Protein AF-A0A8T6WP14-F1 (afdb_monomer_lite)

Sequence (81 aa):
QEILQLCNELLKSGYSEERTIAFDWTFRLKRTYEETDFKLLETWLMEHVHGWGACDDLCTHALGAFIYQFHRFIPKTRRWT

Foldseek 3Di:
DVLLVVLVVLLVVLDPVSLLVSLVVLLVCLVVDDPVCLVVLVVCCVPRQDDDVSCCSNVVGNVVSVCVVVVVCVVVVVPDD

Radius of gyration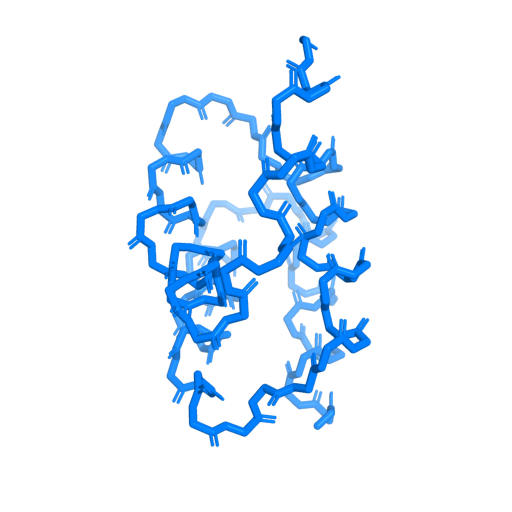: 11.69 Å; chains: 1; bounding box: 27×25×27 Å

pLDDT: mean 96.26, std 5.07, range [63.91, 98.62]

Secondary structure (DSSP, 8-state):
-HHHHHHHHHHHT--HHHHHHHHHHHHHGGGG--TTHHHHHHHHHHHH--SHHHHHHHHHTHHHHHHHHTGGGHHHHTT--

Structure (mmCIF, N/CA/C/O backbone):
data_AF-A0A8T6WP14-F1
#
_entry.id   AF-A0A8T6WP14-F1
#
loop_
_atom_site.group_PDB
_atom_site.id
_atom_site.type_symbol
_atom_site.label_atom_id
_atom_site.label_alt_id
_atom_site.label_comp_id
_atom_site.label_asym_id
_atom_site.label_entity_id
_atom_site.label_seq_id
_atom_site.pdbx_PDB_ins_code
_atom_site.Cartn_x
_atom_site.Cartn_y
_atom_site.Cartn_z
_atom_site.occupancy
_atom_site.B_iso_or_equiv
_atom_site.auth_seq_id
_atom_site.auth_comp_id
_atom_site.auth_asym_id
_atom_site.auth_atom_id
_atom_site.pdbx_PDB_model_num
ATOM 1 N N . GLN A 1 1 ? -12.365 1.994 5.138 1.00 69.62 1 GLN A N 1
ATOM 2 C CA . GLN A 1 1 ? -11.955 3.206 4.393 1.00 69.62 1 GLN A CA 1
ATOM 3 C C . GLN A 1 1 ? -11.191 4.205 5.260 1.00 69.62 1 GLN A C 1
ATOM 5 O O . GLN A 1 1 ? -10.138 4.633 4.817 1.00 69.62 1 GLN A O 1
ATOM 10 N N . GLU A 1 2 ? -11.625 4.518 6.487 1.00 90.06 2 GLU A N 1
ATOM 11 C CA . GLU A 1 2 ? -10.914 5.449 7.393 1.00 90.06 2 GLU A CA 1
ATOM 12 C C . GLU A 1 2 ? -9.430 5.090 7.624 1.00 90.06 2 GLU A C 1
ATOM 14 O O . GLU A 1 2 ? -8.555 5.934 7.463 1.00 90.06 2 GLU A O 1
ATOM 19 N N . ILE A 1 3 ? -9.114 3.814 7.880 1.00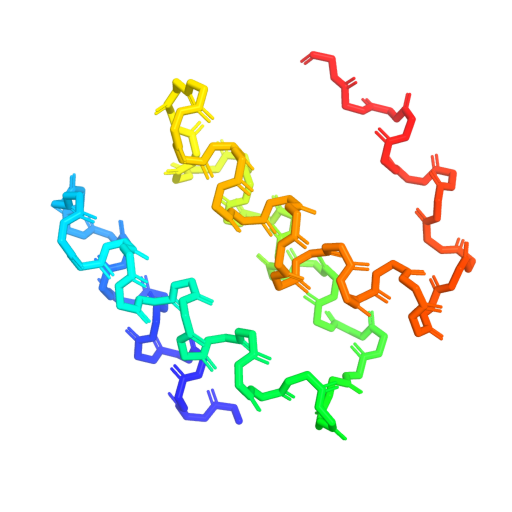 95.75 3 ILE A N 1
ATOM 20 C CA . ILE A 1 3 ? -7.715 3.371 8.039 1.00 95.75 3 ILE A CA 1
ATOM 21 C C . ILE A 1 3 ? -6.890 3.574 6.759 1.00 95.75 3 ILE A C 1
ATOM 23 O O . ILE A 1 3 ? -5.736 3.975 6.848 1.00 95.75 3 ILE A O 1
ATOM 27 N N . LEU A 1 4 ? -7.464 3.350 5.571 1.00 95.06 4 LEU A N 1
ATOM 28 C CA . LEU A 1 4 ? -6.758 3.584 4.303 1.00 95.06 4 LEU A CA 1
ATOM 29 C C . LEU A 1 4 ? -6.516 5.080 4.059 1.00 95.06 4 LEU A C 1
ATOM 31 O O . LEU A 1 4 ? -5.477 5.444 3.519 1.00 95.06 4 LEU A O 1
ATOM 35 N N . GLN A 1 5 ? -7.432 5.950 4.497 1.00 95.50 5 GLN A N 1
ATOM 36 C CA . GLN A 1 5 ? -7.220 7.400 4.469 1.00 95.50 5 GLN A CA 1
ATOM 37 C C . GLN A 1 5 ? -6.080 7.808 5.407 1.00 95.50 5 GLN A C 1
ATOM 39 O O . GLN A 1 5 ? -5.214 8.577 5.006 1.00 95.50 5 GLN A O 1
ATOM 44 N N . LEU A 1 6 ? -6.017 7.242 6.614 1.00 97.94 6 LEU A N 1
ATOM 45 C CA . LEU A 1 6 ? -4.896 7.475 7.526 1.00 97.94 6 LEU A CA 1
ATOM 46 C C . LEU A 1 6 ? -3.567 6.964 6.945 1.00 97.94 6 LEU A C 1
ATOM 48 O O . LEU A 1 6 ? -2.568 7.671 7.003 1.00 97.94 6 LEU A O 1
ATOM 52 N N . CYS A 1 7 ? -3.563 5.781 6.323 1.00 98.19 7 CYS A N 1
ATOM 53 C CA . CYS A 1 7 ? -2.392 5.255 5.612 1.00 98.19 7 CYS A CA 1
ATOM 54 C C . CYS A 1 7 ? -1.939 6.207 4.495 1.00 98.19 7 CYS A C 1
ATOM 56 O O . CYS A 1 7 ? -0.745 6.439 4.342 1.00 98.19 7 CYS A O 1
ATOM 58 N N . ASN A 1 8 ? -2.878 6.807 3.758 1.00 97.56 8 ASN A N 1
ATOM 59 C CA . ASN A 1 8 ? -2.566 7.804 2.738 1.00 97.56 8 ASN A CA 1
ATOM 60 C C . ASN A 1 8 ? -1.867 9.040 3.325 1.00 97.56 8 ASN A C 1
ATOM 62 O O . ASN A 1 8 ? -0.933 9.553 2.719 1.00 97.56 8 ASN A O 1
ATOM 66 N N . GLU A 1 9 ? -2.290 9.518 4.497 1.00 98.06 9 GLU A N 1
ATOM 67 C CA . GLU A 1 9 ? -1.622 10.649 5.155 1.00 98.06 9 GLU A CA 1
ATOM 68 C C . GLU A 1 9 ? -0.233 10.281 5.688 1.00 98.06 9 GLU A C 1
ATOM 70 O O . GLU A 1 9 ? 0.700 11.060 5.508 1.00 98.06 9 GLU A O 1
ATOM 75 N N . LEU A 1 10 ? -0.064 9.080 6.252 1.00 98.44 10 LEU A N 1
ATOM 76 C CA . LEU A 1 10 ? 1.245 8.564 6.677 1.00 98.44 10 LEU A CA 1
ATOM 77 C C . LEU A 1 10 ? 2.234 8.490 5.505 1.00 98.44 10 LEU A C 1
ATOM 79 O O . LEU A 1 10 ? 3.393 8.868 5.630 1.00 98.44 10 LEU A O 1
ATOM 83 N N . LEU A 1 11 ? 1.784 8.051 4.329 1.00 98.25 11 LEU A N 1
ATOM 84 C CA . LEU A 1 11 ? 2.657 7.942 3.158 1.00 98.25 11 LEU A CA 1
ATOM 85 C C . LEU A 1 11 ? 3.158 9.300 2.643 1.00 98.25 11 LEU A C 1
ATOM 87 O O . LEU A 1 11 ? 4.263 9.381 2.102 1.00 98.25 11 LEU A O 1
ATOM 91 N N . LYS A 1 12 ? 2.394 10.381 2.848 1.00 97.75 12 LYS A N 1
ATOM 92 C CA . LYS A 1 12 ? 2.801 11.738 2.447 1.00 97.75 12 LYS A CA 1
ATOM 93 C C . LYS A 1 12 ? 3.959 12.300 3.269 1.00 97.75 12 LYS A C 1
ATOM 95 O O . LYS A 1 12 ? 4.587 13.253 2.814 1.00 97.75 12 LYS A O 1
ATOM 100 N N . SER A 1 13 ? 4.250 11.754 4.450 1.00 97.06 13 SER A N 1
ATOM 101 C CA . SER A 1 13 ? 5.366 12.240 5.270 1.00 97.06 13 SER A CA 1
ATOM 102 C C . SER A 1 13 ? 6.734 11.903 4.672 1.00 97.06 13 SER A C 1
ATOM 104 O O . SER A 1 13 ? 7.719 12.582 4.956 1.00 97.06 13 SER A O 1
ATOM 106 N N . GLY A 1 14 ? 6.803 10.858 3.839 1.00 95.75 14 GLY A N 1
ATOM 107 C CA . GLY A 1 14 ? 8.045 10.356 3.255 1.00 95.75 14 GLY A CA 1
ATOM 108 C C . GLY A 1 14 ? 8.937 9.574 4.229 1.00 95.75 14 GLY A C 1
ATOM 109 O O . GLY A 1 14 ? 9.992 9.087 3.815 1.00 95.75 14 GLY A O 1
ATOM 110 N N . TYR A 1 15 ? 8.536 9.409 5.496 1.00 97.44 15 TYR A N 1
ATOM 111 C CA . TYR A 1 15 ? 9.279 8.597 6.461 1.00 97.44 15 TYR A CA 1
ATOM 112 C C . TYR A 1 15 ? 9.104 7.104 6.176 1.00 97.44 15 TYR A C 1
ATOM 114 O O . TYR A 1 15 ? 8.006 6.613 5.903 1.00 97.44 15 TYR A O 1
ATOM 122 N N . SER A 1 16 ? 10.202 6.350 6.262 1.00 96.44 16 SER A N 1
ATOM 123 C CA . SER A 1 16 ? 10.168 4.912 5.975 1.00 96.44 16 SER A CA 1
ATOM 124 C C . SER A 1 16 ? 9.369 4.139 7.023 1.00 96.44 16 SER A C 1
ATOM 126 O O . SER A 1 16 ? 8.698 3.175 6.679 1.00 96.44 16 SER A O 1
ATOM 128 N N . GLU A 1 17 ? 9.410 4.572 8.278 1.00 97.94 17 GLU A N 1
ATOM 129 C CA . GLU A 1 17 ? 8.685 3.992 9.404 1.00 97.94 17 GLU A CA 1
ATOM 130 C C . GLU A 1 17 ? 7.171 4.139 9.225 1.00 97.94 17 GLU A C 1
ATOM 132 O O . GLU A 1 17 ? 6.424 3.177 9.404 1.00 97.94 17 GLU A O 1
ATOM 137 N N . GLU A 1 18 ? 6.724 5.323 8.807 1.00 98.44 18 GLU A N 1
ATOM 138 C CA . GLU A 1 18 ? 5.313 5.594 8.533 1.00 98.44 18 GLU A CA 1
ATOM 139 C C . GLU A 1 18 ? 4.816 4.825 7.308 1.00 98.44 18 GLU A C 1
ATOM 141 O O . GLU A 1 18 ? 3.724 4.256 7.346 1.00 98.44 18 GLU A O 1
ATOM 146 N N . ARG A 1 19 ? 5.644 4.711 6.260 1.00 98.31 19 ARG A N 1
ATOM 147 C CA . ARG A 1 19 ? 5.355 3.842 5.112 1.00 98.31 19 ARG A CA 1
ATOM 148 C C . ARG A 1 19 ? 5.164 2.388 5.539 1.00 98.31 19 ARG A C 1
ATOM 150 O O . ARG A 1 19 ? 4.178 1.777 5.138 1.00 98.31 19 ARG A O 1
ATOM 157 N N . THR A 1 20 ? 6.065 1.847 6.360 1.00 97.94 20 THR A N 1
ATOM 158 C CA . THR A 1 20 ? 5.960 0.466 6.860 1.00 97.94 20 THR A CA 1
ATOM 159 C C . THR A 1 20 ? 4.654 0.256 7.631 1.00 97.94 20 THR A C 1
ATOM 161 O O . THR A 1 20 ? 3.971 -0.746 7.430 1.00 97.94 20 THR A O 1
ATOM 164 N N . ILE A 1 21 ? 4.255 1.215 8.477 1.00 98.44 21 ILE A N 1
ATOM 165 C CA . ILE A 1 21 ? 2.971 1.160 9.198 1.00 98.44 21 ILE A CA 1
ATOM 166 C C . ILE A 1 21 ? 1.797 1.174 8.212 1.00 98.44 21 ILE A C 1
ATOM 168 O O . ILE A 1 21 ? 0.901 0.334 8.311 1.00 98.44 21 ILE A O 1
ATOM 172 N N . ALA A 1 22 ? 1.810 2.094 7.244 1.00 98.56 22 ALA A N 1
ATOM 173 C CA . ALA A 1 22 ? 0.757 2.217 6.245 1.00 98.56 22 ALA A CA 1
ATOM 174 C C . ALA A 1 22 ? 0.593 0.925 5.425 1.00 98.56 22 ALA A C 1
ATOM 176 O O . ALA A 1 22 ? -0.529 0.446 5.232 1.00 98.56 22 ALA A O 1
ATOM 177 N N . PHE A 1 23 ? 1.695 0.322 4.974 1.00 98.50 23 PHE A N 1
ATOM 178 C CA . PHE A 1 23 ? 1.670 -0.910 4.184 1.00 98.50 23 PHE A CA 1
ATOM 179 C C . PHE A 1 23 ? 1.242 -2.133 5.014 1.00 98.50 23 PHE A C 1
ATOM 181 O O . PHE A 1 23 ? 0.376 -2.890 4.558 1.00 98.50 23 PHE A O 1
ATOM 188 N N . ASP A 1 24 ? 1.735 -2.291 6.250 1.00 98.62 24 ASP A N 1
ATOM 189 C CA . ASP A 1 24 ? 1.312 -3.371 7.159 1.00 98.62 24 ASP A CA 1
ATOM 190 C C . ASP A 1 24 ? -0.187 -3.280 7.484 1.00 98.62 24 ASP A C 1
ATOM 192 O O . ASP A 1 24 ? -0.921 -4.268 7.365 1.00 98.62 24 ASP A O 1
ATOM 196 N N . TRP A 1 25 ? -0.683 -2.091 7.834 1.00 98.50 25 TRP A N 1
ATOM 197 C CA . TRP A 1 25 ? -2.100 -1.895 8.146 1.00 98.50 25 TRP A CA 1
ATOM 198 C C . TRP A 1 25 ? -2.987 -2.167 6.939 1.00 98.50 25 TRP A C 1
ATOM 200 O O . TRP A 1 25 ? -3.992 -2.871 7.058 1.00 98.50 25 TRP A O 1
ATOM 210 N N . THR A 1 26 ? -2.577 -1.695 5.763 1.00 98.38 26 THR A N 1
ATOM 211 C CA . THR A 1 26 ? -3.267 -1.989 4.505 1.00 98.38 26 THR A CA 1
ATOM 212 C C . THR A 1 26 ? -3.344 -3.501 4.273 1.00 98.38 26 THR A C 1
ATOM 214 O O . THR A 1 26 ? -4.432 -4.035 4.062 1.00 98.38 26 THR A O 1
ATOM 217 N N . PHE A 1 27 ? -2.244 -4.244 4.441 1.00 98.50 27 PHE A N 1
ATOM 218 C CA . PHE A 1 27 ? -2.247 -5.706 4.309 1.00 98.50 27 PHE A CA 1
ATOM 219 C C . PHE A 1 27 ? -3.137 -6.422 5.341 1.00 98.50 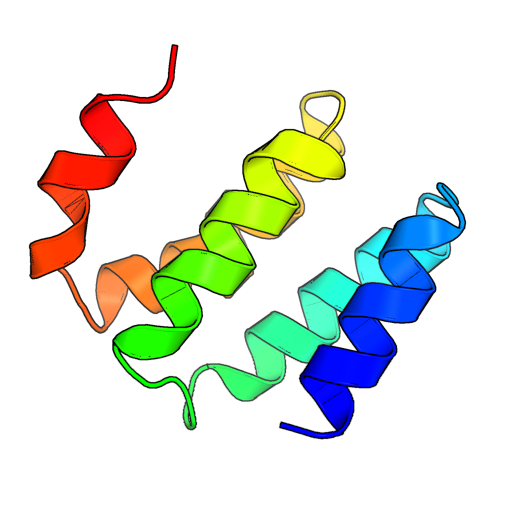27 PHE A C 1
ATOM 221 O O . PHE A 1 27 ? -3.734 -7.470 5.051 1.00 98.50 27 PHE A O 1
ATOM 228 N N . ARG A 1 28 ? -3.258 -5.898 6.565 1.00 98.19 28 ARG A N 1
ATOM 229 C CA . ARG A 1 28 ? -4.179 -6.447 7.579 1.00 98.19 28 ARG A CA 1
ATOM 230 C C . ARG A 1 28 ? -5.643 -6.296 7.170 1.00 98.19 28 ARG A C 1
ATOM 232 O O . ARG A 1 28 ? -6.442 -7.170 7.505 1.00 98.19 28 ARG A O 1
ATOM 239 N N . LEU A 1 29 ? -5.968 -5.283 6.369 1.00 97.50 29 LEU A N 1
ATOM 240 C CA . LEU A 1 29 ? -7.297 -5.064 5.793 1.00 97.50 29 LEU A CA 1
ATOM 241 C C . LEU A 1 29 ? -7.599 -5.928 4.561 1.00 97.50 29 LEU A C 1
ATOM 243 O O . LEU A 1 29 ? -8.695 -5.836 4.025 1.00 97.50 29 LEU A O 1
ATOM 247 N N . LYS A 1 30 ? -6.701 -6.825 4.129 1.00 97.56 30 LYS A N 1
ATOM 248 C CA . LYS A 1 30 ? -6.890 -7.636 2.908 1.00 97.56 30 LYS A CA 1
ATOM 249 C C . LYS A 1 30 ? -8.232 -8.361 2.785 1.00 97.56 30 LYS A C 1
ATOM 251 O O . LYS A 1 30 ? -8.652 -8.632 1.672 1.00 97.56 30 LYS A O 1
ATOM 256 N N . ARG A 1 31 ? -8.894 -8.699 3.899 1.00 97.62 31 ARG A N 1
ATOM 257 C CA . ARG A 1 31 ? -10.209 -9.373 3.904 1.00 97.62 31 ARG A CA 1
ATOM 258 C C . ARG A 1 31 ? -11.378 -8.447 3.548 1.00 97.62 31 ARG A C 1
ATOM 260 O O . ARG A 1 31 ? -12.481 -8.940 3.355 1.00 97.62 31 ARG A O 1
ATOM 267 N N . THR A 1 32 ? -11.152 -7.138 3.519 1.00 96.62 32 THR A N 1
ATOM 268 C CA . THR A 1 32 ? -12.165 -6.109 3.252 1.00 96.62 32 THR A CA 1
ATOM 269 C C . THR A 1 32 ? -11.873 -5.339 1.967 1.00 96.62 32 THR A C 1
ATOM 271 O O . THR A 1 32 ? -12.407 -4.249 1.798 1.00 96.62 32 THR A O 1
ATOM 274 N N . TYR A 1 33 ? -10.974 -5.838 1.117 1.00 97.25 33 TYR A N 1
ATOM 275 C CA . TYR A 1 33 ? -10.664 -5.181 -0.146 1.00 97.25 33 TYR A CA 1
ATOM 276 C C . TYR A 1 33 ? -11.832 -5.275 -1.126 1.00 97.25 33 TYR A C 1
ATOM 278 O O . TYR A 1 33 ? -12.515 -6.296 -1.211 1.00 97.25 33 TYR A O 1
ATOM 286 N N . GLU A 1 34 ? -11.979 -4.232 -1.928 1.00 97.31 34 GLU A N 1
ATOM 287 C CA . GLU A 1 34 ? -12.903 -4.144 -3.051 1.00 97.31 34 GLU A CA 1
ATOM 288 C C . GLU A 1 34 ? -12.122 -3.893 -4.346 1.00 97.31 34 GLU A C 1
ATOM 290 O O . GLU A 1 34 ? -11.044 -3.308 -4.325 1.00 97.31 34 GLU A O 1
ATOM 295 N N . GLU A 1 35 ? -12.660 -4.271 -5.511 1.00 97.62 35 GLU A N 1
ATOM 296 C CA . GLU A 1 35 ? -11.971 -4.068 -6.802 1.00 97.62 35 GLU A CA 1
ATOM 297 C C . GLU A 1 35 ? -11.572 -2.598 -7.059 1.00 97.62 35 GLU A C 1
ATOM 299 O O . GLU A 1 35 ? -10.601 -2.323 -7.771 1.00 97.62 35 GLU A O 1
ATOM 304 N N . THR A 1 36 ? -12.298 -1.647 -6.465 1.00 96.31 36 THR A N 1
ATOM 305 C CA . THR A 1 36 ? -12.014 -0.207 -6.521 1.00 96.31 36 THR A CA 1
ATOM 306 C C . THR A 1 36 ? -10.719 0.186 -5.810 1.00 96.31 36 THR A C 1
ATOM 308 O O . THR A 1 36 ? -10.092 1.168 -6.219 1.00 96.31 36 THR A O 1
ATOM 311 N N . ASP A 1 37 ? -10.266 -0.592 -4.822 1.00 96.81 37 ASP A N 1
ATOM 312 C CA . ASP A 1 37 ? -9.045 -0.315 -4.056 1.00 96.81 37 ASP A CA 1
ATOM 313 C C . ASP A 1 37 ? -7.774 -0.476 -4.896 1.00 96.81 37 ASP A C 1
ATOM 315 O O . ASP A 1 37 ? -6.732 0.081 -4.548 1.00 96.81 37 ASP A O 1
ATOM 319 N N . PHE A 1 38 ? -7.849 -1.153 -6.051 1.00 97.56 38 PHE A N 1
ATOM 320 C CA . PHE A 1 38 ? -6.711 -1.249 -6.966 1.00 97.56 38 PHE A CA 1
ATOM 321 C C . PHE A 1 38 ? -6.157 0.127 -7.330 1.00 97.56 38 PHE A C 1
ATOM 323 O O . PHE A 1 38 ? -4.946 0.308 -7.373 1.00 97.56 38 PHE A O 1
ATOM 330 N N . LYS A 1 39 ? -7.042 1.100 -7.593 1.00 96.88 39 LYS A N 1
ATOM 331 C CA . LYS A 1 39 ? -6.621 2.445 -7.998 1.00 96.88 39 LYS A CA 1
ATOM 332 C C . LYS A 1 39 ? -5.799 3.115 -6.897 1.00 96.88 39 LYS A C 1
ATOM 334 O O . LYS A 1 39 ? -4.816 3.772 -7.204 1.00 96.88 39 LYS A O 1
ATOM 339 N N . LEU A 1 40 ? -6.183 2.922 -5.635 1.00 97.12 40 LEU A N 1
ATOM 340 C CA . LEU A 1 40 ? -5.458 3.467 -4.492 1.00 97.12 40 LEU A CA 1
ATOM 341 C C . LEU A 1 40 ? -4.076 2.815 -4.351 1.00 97.12 40 LEU A C 1
ATOM 343 O O . LEU A 1 40 ? -3.076 3.521 -4.268 1.00 97.12 40 LEU A O 1
ATOM 347 N N . LEU A 1 41 ? -4.016 1.479 -4.384 1.00 97.69 41 LEU A N 1
ATOM 348 C CA . LEU A 1 41 ? -2.755 0.737 -4.277 1.00 97.69 41 LEU A CA 1
ATOM 349 C C . LEU A 1 41 ? -1.801 1.048 -5.440 1.00 97.69 41 LEU A C 1
ATOM 351 O O . LEU A 1 41 ? -0.596 1.157 -5.229 1.00 97.69 41 LEU A O 1
ATOM 355 N N . GLU A 1 42 ? -2.329 1.215 -6.656 1.00 97.69 42 GLU A N 1
ATOM 356 C CA . GLU A 1 42 ? -1.551 1.618 -7.833 1.00 97.69 42 GLU A CA 1
ATOM 357 C C . GLU A 1 42 ? -1.024 3.054 -7.694 1.00 97.69 42 GLU A C 1
ATOM 359 O O . GLU A 1 42 ? 0.142 3.297 -7.990 1.00 97.69 42 GLU A O 1
ATOM 364 N N . THR A 1 43 ? -1.826 3.994 -7.184 1.00 97.31 43 THR A N 1
ATOM 365 C CA . THR A 1 43 ? -1.349 5.352 -6.879 1.00 97.31 43 THR A CA 1
ATOM 366 C C . THR A 1 43 ? -0.217 5.325 -5.852 1.00 97.31 43 THR A C 1
ATOM 368 O O . THR A 1 43 ? 0.825 5.928 -6.091 1.00 97.31 43 THR A O 1
ATOM 371 N N . TRP A 1 44 ? -0.357 4.577 -4.754 1.00 97.75 44 TRP A N 1
ATOM 372 C CA . TRP A 1 44 ? 0.708 4.482 -3.752 1.00 97.75 44 TRP A CA 1
ATOM 373 C C . TRP A 1 44 ? 1.981 3.832 -4.282 1.00 97.75 44 TRP A C 1
ATOM 375 O O . TRP A 1 44 ? 3.075 4.266 -3.923 1.00 97.75 44 TRP A O 1
ATOM 385 N N . LEU A 1 45 ? 1.853 2.831 -5.157 1.00 97.31 45 LEU A N 1
ATOM 386 C CA . LEU A 1 45 ? 2.995 2.252 -5.856 1.00 97.31 45 LEU A CA 1
ATOM 387 C C . LEU A 1 45 ? 3.745 3.320 -6.663 1.00 97.31 45 LEU A C 1
ATOM 389 O O . LEU A 1 45 ? 4.964 3.401 -6.582 1.00 97.31 45 LEU A O 1
ATOM 393 N N . MET A 1 46 ? 3.034 4.154 -7.419 1.00 96.00 46 MET A N 1
ATOM 394 C CA . MET A 1 46 ? 3.671 5.162 -8.270 1.00 96.00 46 MET A CA 1
ATOM 395 C C . MET A 1 46 ? 4.251 6.343 -7.480 1.00 96.00 46 MET A C 1
ATOM 397 O O . MET A 1 46 ? 5.281 6.890 -7.866 1.00 96.00 46 MET A O 1
ATOM 401 N N . GLU A 1 47 ? 3.598 6.748 -6.389 1.00 96.50 47 GLU A N 1
ATOM 402 C CA . GLU A 1 47 ? 3.922 7.993 -5.678 1.00 96.50 47 GLU A CA 1
ATOM 403 C C . GLU A 1 47 ? 4.802 7.799 -4.437 1.00 96.50 47 GLU A C 1
ATOM 405 O O . GLU A 1 47 ? 5.529 8.717 -4.068 1.00 96.50 47 GLU A O 1
ATOM 410 N N . HIS A 1 48 ? 4.755 6.631 -3.786 1.00 97.25 48 HIS A N 1
ATOM 411 C CA . HIS A 1 48 ? 5.379 6.427 -2.469 1.00 97.25 48 HIS A CA 1
ATOM 412 C C . HIS A 1 48 ? 6.378 5.265 -2.412 1.00 97.25 48 HIS A C 1
ATOM 414 O O . HIS A 1 48 ? 7.054 5.071 -1.395 1.00 97.25 48 HIS A O 1
ATOM 420 N N . VAL A 1 49 ? 6.499 4.477 -3.482 1.00 96.50 49 VAL A N 1
ATOM 421 C CA . VAL A 1 49 ? 7.455 3.369 -3.539 1.00 96.50 49 VAL A CA 1
ATOM 422 C C . VAL A 1 49 ? 8.744 3.827 -4.208 1.00 96.50 49 VAL A C 1
ATOM 424 O O . VAL A 1 49 ? 8.849 3.947 -5.427 1.00 96.50 49 VAL A O 1
ATOM 427 N N . HIS A 1 50 ? 9.765 4.048 -3.383 1.00 93.94 50 HIS A N 1
ATOM 428 C CA . HIS A 1 50 ? 11.110 4.386 -3.834 1.00 93.94 50 HIS A CA 1
ATOM 429 C C . HIS A 1 50 ? 12.118 3.362 -3.310 1.00 93.94 50 HIS A C 1
ATOM 431 O O . HIS A 1 50 ? 12.280 3.181 -2.102 1.00 93.94 50 HIS A O 1
ATOM 437 N N . GLY A 1 51 ? 12.810 2.700 -4.237 1.00 94.44 51 GLY A N 1
ATOM 438 C CA . GLY A 1 51 ? 13.778 1.651 -3.928 1.00 94.44 51 GLY A CA 1
ATOM 439 C C . GLY A 1 51 ? 13.150 0.281 -3.656 1.00 94.44 51 GLY A C 1
ATOM 440 O O . GLY A 1 51 ? 11.940 0.124 -3.497 1.00 94.44 51 GLY A O 1
ATOM 441 N N . TRP A 1 52 ? 14.011 -0.735 -3.615 1.00 96.31 52 TRP A N 1
ATOM 442 C CA . TRP A 1 52 ? 13.606 -2.141 -3.547 1.00 96.31 52 TRP A CA 1
ATOM 443 C C . TRP A 1 52 ? 12.884 -2.500 -2.242 1.00 96.31 52 TRP A C 1
ATOM 445 O O . TRP A 1 52 ? 11.894 -3.213 -2.289 1.00 96.31 52 TRP A O 1
ATOM 455 N N . GLY A 1 53 ? 13.302 -1.948 -1.096 1.00 96.56 53 GLY A N 1
ATOM 456 C CA . GLY A 1 53 ? 12.680 -2.265 0.195 1.00 96.56 53 GLY A CA 1
ATOM 457 C C . GLY A 1 53 ? 11.216 -1.822 0.293 1.00 96.56 53 GLY A C 1
ATOM 458 O O . GLY A 1 53 ? 10.381 -2.562 0.799 1.00 96.56 53 GLY A O 1
ATOM 459 N N . ALA A 1 54 ? 10.881 -0.643 -0.244 1.00 97.38 54 ALA A N 1
ATOM 460 C CA . ALA A 1 54 ? 9.493 -0.188 -0.328 1.00 97.38 54 ALA A CA 1
ATOM 461 C C . ALA A 1 54 ? 8.679 -1.035 -1.319 1.00 97.38 54 ALA A C 1
ATOM 463 O O . ALA A 1 54 ? 7.499 -1.299 -1.088 1.00 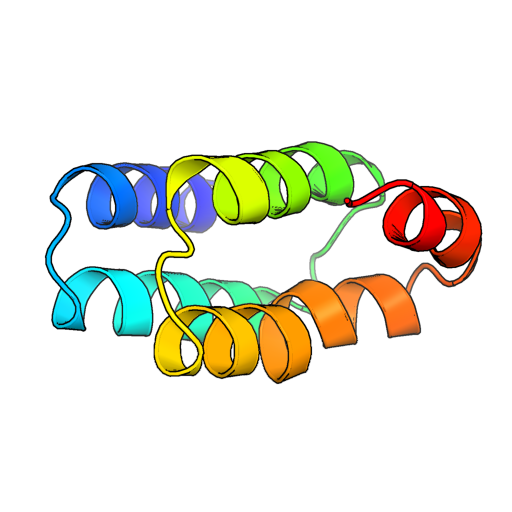97.38 54 ALA A O 1
ATOM 464 N N . CYS A 1 55 ? 9.316 -1.436 -2.426 1.00 97.44 55 CYS A N 1
ATOM 465 C CA . CYS A 1 55 ? 8.685 -2.244 -3.463 1.00 97.44 55 CYS A CA 1
ATOM 466 C C . CYS A 1 55 ? 8.322 -3.623 -2.921 1.00 97.44 55 CYS A C 1
ATOM 468 O O . CYS A 1 55 ? 7.169 -4.031 -3.035 1.00 97.44 55 CYS A O 1
ATOM 470 N N . ASP A 1 56 ? 9.268 -4.298 -2.271 1.00 98.06 56 ASP A N 1
ATOM 471 C CA . ASP A 1 56 ? 9.048 -5.609 -1.670 1.00 98.06 56 ASP A CA 1
ATOM 472 C C . ASP A 1 56 ? 7.950 -5.550 -0.606 1.00 98.06 56 ASP A C 1
ATOM 474 O O . ASP A 1 56 ? 7.058 -6.398 -0.616 1.00 98.06 56 ASP A O 1
ATOM 478 N N . ASP A 1 57 ? 7.944 -4.531 0.258 1.00 97.88 57 ASP A N 1
ATOM 479 C CA . ASP A 1 57 ? 6.933 -4.387 1.309 1.00 97.88 57 ASP A CA 1
ATOM 480 C C . ASP A 1 57 ? 5.508 -4.296 0.725 1.00 97.88 57 ASP A C 1
ATOM 482 O O . ASP A 1 57 ? 4.668 -5.164 0.986 1.00 97.88 57 ASP A O 1
ATOM 486 N N . LEU A 1 58 ? 5.247 -3.337 -0.176 1.00 98.31 58 LEU A N 1
ATOM 487 C CA . LEU A 1 58 ? 3.918 -3.173 -0.779 1.00 98.31 58 LEU A CA 1
ATOM 488 C C . LEU A 1 58 ? 3.530 -4.350 -1.687 1.00 98.31 58 LEU A C 1
ATOM 490 O O . LEU A 1 58 ? 2.423 -4.892 -1.568 1.00 98.31 58 LEU A O 1
ATOM 494 N N . CYS A 1 59 ? 4.413 -4.721 -2.621 1.00 97.50 59 CYS A N 1
ATOM 495 C CA . CYS A 1 59 ? 4.106 -5.647 -3.713 1.00 97.50 59 CYS A CA 1
ATOM 496 C C . CYS A 1 59 ? 3.959 -7.091 -3.239 1.00 97.50 59 CYS A C 1
ATOM 498 O O . CYS A 1 59 ? 3.127 -7.816 -3.784 1.00 97.50 59 CYS A O 1
ATOM 500 N N . THR A 1 60 ? 4.719 -7.518 -2.228 1.00 97.00 60 THR A N 1
ATOM 501 C CA . THR A 1 60 ? 4.619 -8.893 -1.712 1.00 97.00 60 THR A CA 1
ATOM 502 C C . THR A 1 60 ? 3.509 -9.054 -0.670 1.00 97.00 60 THR A C 1
ATOM 504 O O . THR A 1 60 ? 2.988 -10.160 -0.513 1.00 97.00 60 THR A O 1
ATOM 507 N N . HIS A 1 61 ? 3.071 -7.961 -0.029 1.00 98.06 61 HIS A N 1
ATOM 508 C CA . HIS A 1 61 ? 1.996 -7.969 0.966 1.00 98.06 61 HIS A CA 1
ATOM 509 C C . HIS A 1 61 ? 0.685 -7.405 0.422 1.00 98.06 61 HIS A C 1
ATOM 511 O O . HIS A 1 61 ? -0.126 -8.147 -0.128 1.00 98.06 61 HIS A O 1
ATOM 517 N N . ALA A 1 62 ? 0.418 -6.113 0.626 1.00 98.38 62 ALA A N 1
ATOM 518 C CA . ALA A 1 62 ? -0.904 -5.533 0.410 1.00 98.38 62 ALA A CA 1
ATOM 519 C C . ALA A 1 62 ? -1.357 -5.644 -1.051 1.00 98.38 62 ALA A C 1
ATOM 521 O O . ALA A 1 62 ? -2.458 -6.135 -1.312 1.00 98.38 62 ALA A O 1
ATOM 522 N N . LEU A 1 63 ? -0.499 -5.252 -1.994 1.00 98.25 63 LEU A N 1
ATOM 523 C CA . LEU A 1 63 ? -0.787 -5.329 -3.424 1.00 98.25 63 LEU A CA 1
ATOM 524 C C . LEU A 1 63 ? -0.755 -6.780 -3.927 1.00 98.25 63 LEU A C 1
ATOM 526 O O . LEU A 1 63 ? -1.624 -7.174 -4.702 1.00 98.25 63 LEU A O 1
ATOM 530 N N . GLY A 1 64 ? 0.164 -7.611 -3.432 1.00 98.06 64 GLY A N 1
ATOM 531 C CA . GLY A 1 64 ? 0.199 -9.042 -3.751 1.00 98.06 64 GLY A CA 1
ATOM 532 C C . GLY A 1 64 ? -1.083 -9.768 -3.328 1.00 98.06 64 GLY A C 1
ATOM 533 O O . GLY A 1 64 ? -1.695 -10.483 -4.123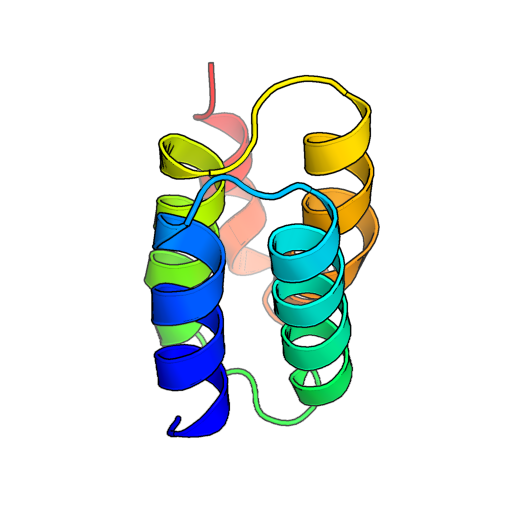 1.00 98.06 64 GLY A O 1
ATOM 534 N N . ALA A 1 65 ? -1.555 -9.517 -2.105 1.00 98.50 65 ALA A N 1
ATOM 535 C CA . ALA A 1 65 ? -2.812 -10.052 -1.588 1.00 98.50 65 ALA A CA 1
ATOM 536 C C . ALA A 1 65 ? -4.031 -9.535 -2.360 1.00 98.50 65 ALA A C 1
ATOM 538 O O . ALA A 1 65 ? -4.994 -10.283 -2.542 1.00 98.50 65 ALA A O 1
ATOM 539 N N . PHE A 1 66 ? -4.000 -8.282 -2.821 1.00 98.56 66 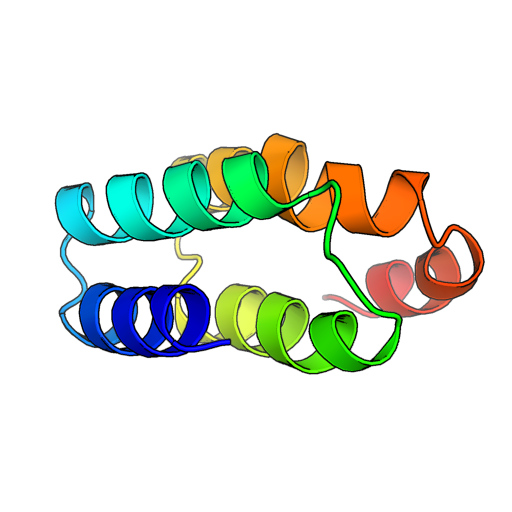PHE A N 1
ATOM 540 C CA . PHE A 1 66 ? -5.031 -7.739 -3.700 1.00 98.56 66 PHE A CA 1
ATOM 541 C C . PHE A 1 66 ? -5.072 -8.502 -5.029 1.00 98.56 66 PHE A C 1
ATOM 543 O O . PHE A 1 66 ? -6.124 -8.998 -5.425 1.00 98.56 66 PHE A O 1
ATOM 550 N N . ILE A 1 67 ? -3.925 -8.650 -5.699 1.00 98.25 67 ILE A N 1
ATOM 551 C CA . ILE A 1 67 ? -3.828 -9.350 -6.987 1.00 98.25 67 ILE A CA 1
ATOM 552 C C . ILE A 1 67 ? -4.240 -10.819 -6.859 1.00 98.25 67 ILE A C 1
ATOM 554 O O . ILE A 1 67 ? -4.904 -11.339 -7.753 1.00 98.25 67 ILE A O 1
ATOM 558 N N . TYR A 1 68 ? -3.902 -11.479 -5.749 1.00 97.94 68 TYR A N 1
ATOM 559 C CA . TYR A 1 68 ? -4.333 -12.851 -5.483 1.00 97.94 68 TYR A CA 1
ATOM 560 C C . TYR A 1 68 ? -5.864 -12.975 -5.396 1.00 97.94 68 TYR A C 1
ATOM 562 O O . TYR A 1 68 ? -6.441 -13.890 -5.980 1.00 97.94 68 TYR A O 1
ATOM 570 N N . GLN A 1 69 ? -6.530 -12.038 -4.713 1.00 98.25 69 GLN A N 1
ATOM 571 C CA . GLN A 1 69 ? -7.993 -12.022 -4.578 1.00 98.25 69 GLN A CA 1
ATOM 572 C C . GLN A 1 69 ? -8.702 -11.590 -5.869 1.00 98.25 69 GLN A C 1
ATOM 574 O O . GLN A 1 69 ? -9.748 -12.135 -6.219 1.00 98.25 69 GLN A O 1
ATOM 579 N N . PHE A 1 70 ? -8.113 -10.652 -6.613 1.00 98.12 70 PHE A N 1
ATOM 580 C CA . PHE A 1 70 ? -8.680 -10.070 -7.829 1.00 98.12 70 PHE A CA 1
ATOM 581 C C . PHE A 1 70 ? -7.750 -10.278 -9.032 1.00 98.12 70 PHE A C 1
ATOM 583 O O . PHE A 1 70 ? -7.305 -9.333 -9.685 1.00 98.12 70 PHE A O 1
ATOM 590 N N . HIS A 1 71 ? -7.492 -11.540 -9.385 1.00 97.00 71 HIS A N 1
ATOM 591 C CA . HIS A 1 71 ? -6.549 -11.943 -10.445 1.00 97.00 71 HIS A CA 1
ATOM 592 C C . HIS A 1 71 ? -6.785 -11.278 -11.818 1.00 97.00 71 HIS A C 1
ATOM 594 O O . HIS A 1 71 ? -5.864 -11.161 -12.628 1.00 97.00 71 HIS A O 1
ATOM 600 N N . ARG A 1 72 ? -7.999 -10.778 -12.089 1.00 97.56 72 ARG A N 1
ATOM 601 C CA . ARG A 1 72 ? -8.324 -9.999 -13.299 1.00 97.56 72 ARG A CA 1
ATOM 602 C C . ARG A 1 72 ? -7.492 -8.718 -13.460 1.00 97.56 72 ARG A C 1
ATOM 604 O O . ARG A 1 72 ? -7.456 -8.164 -14.554 1.00 97.56 72 ARG A O 1
ATOM 611 N N . PHE A 1 73 ? -6.833 -8.244 -12.401 1.00 97.75 73 PHE A N 1
ATOM 612 C CA . PHE A 1 73 ? -5.986 -7.050 -12.426 1.00 97.75 73 PHE A CA 1
ATOM 613 C C . PHE A 1 73 ? -4.533 -7.325 -12.848 1.00 97.75 73 PHE A C 1
ATOM 615 O O . PHE A 1 73 ? -3.821 -6.375 -13.161 1.00 97.75 73 PHE A O 1
ATOM 622 N N . ILE A 1 74 ? -4.102 -8.590 -12.972 1.00 96.56 74 ILE A N 1
ATOM 623 C CA . ILE A 1 74 ? -2.751 -8.957 -13.450 1.00 96.56 74 ILE A CA 1
ATOM 624 C C . ILE A 1 74 ? -2.366 -8.262 -14.774 1.00 96.56 74 ILE A C 1
ATOM 626 O O . ILE A 1 74 ? -1.242 -7.778 -14.886 1.00 96.56 74 ILE A O 1
ATOM 630 N N . PRO A 1 75 ? -3.241 -8.139 -15.795 1.00 97.00 75 PRO A N 1
ATOM 631 C CA . PRO A 1 75 ? -2.878 -7.430 -17.022 1.00 97.00 75 PRO A CA 1
ATOM 632 C C . PRO A 1 75 ? -2.529 -5.951 -16.809 1.00 97.00 75 PRO A C 1
ATOM 634 O O . PRO A 1 75 ? -1.824 -5.378 -17.635 1.00 97.00 75 PRO A O 1
ATOM 637 N N . LYS A 1 76 ? -3.010 -5.319 -15.726 1.00 95.94 76 LYS A N 1
ATOM 638 C CA . LYS A 1 76 ? -2.663 -3.931 -15.402 1.00 95.94 76 LYS A CA 1
ATOM 639 C C . LYS A 1 76 ? -1.238 -3.811 -14.866 1.00 95.94 76 LYS A C 1
ATOM 641 O O . LYS A 1 76 ? -0.541 -2.891 -15.273 1.00 95.94 76 LYS A O 1
ATOM 646 N N . THR A 1 77 ? -0.789 -4.771 -14.054 1.00 93.75 77 THR A N 1
ATOM 647 C CA . THR A 1 77 ? 0.562 -4.757 -13.462 1.00 93.75 77 THR A CA 1
ATOM 648 C C . THR A 1 77 ? 1.663 -4.926 -14.507 1.00 93.75 77 THR A C 1
ATOM 650 O O . THR A 1 77 ? 2.754 -4.390 -14.366 1.00 93.75 77 THR A O 1
ATOM 653 N N . ARG A 1 78 ? 1.362 -5.601 -15.624 1.00 90.69 78 ARG A N 1
ATOM 654 C CA . ARG A 1 78 ? 2.282 -5.763 -16.764 1.00 90.69 78 ARG A CA 1
ATOM 655 C C . ARG A 1 78 ? 2.574 -4.470 -17.531 1.00 90.69 78 ARG A C 1
ATOM 657 O O . ARG A 1 78 ? 3.413 -4.490 -18.423 1.00 90.69 78 ARG A O 1
ATOM 664 N N . ARG A 1 79 ? 1.842 -3.386 -17.256 1.00 91.00 79 ARG A N 1
ATOM 665 C CA . ARG A 1 79 ? 2.039 -2.083 -17.909 1.00 91.00 79 ARG A CA 1
ATOM 666 C C . ARG A 1 79 ? 2.951 -1.150 -17.121 1.00 91.00 79 ARG A C 1
ATOM 668 O O . ARG A 1 79 ? 3.226 -0.060 -17.607 1.00 91.00 79 ARG A O 1
ATOM 675 N N . TRP A 1 80 ? 3.361 -1.537 -15.918 1.00 89.31 80 TRP A N 1
ATOM 676 C CA . TRP A 1 80 ? 4.310 -0.760 -15.133 1.00 89.31 80 TRP A CA 1
ATOM 677 C C . TRP A 1 80 ? 5.700 -0.891 -15.770 1.00 89.31 80 TRP A C 1
ATOM 679 O O . TRP A 1 80 ? 6.124 -2.002 -16.093 1.00 89.31 80 TRP A O 1
ATOM 689 N N . THR A 1 81 ? 6.358 0.244 -16.004 1.00 63.91 81 THR A N 1
ATOM 690 C CA . THR A 1 81 ? 7.683 0.362 -16.633 1.00 63.91 81 THR A CA 1
ATOM 691 C C . THR A 1 81 ? 8.598 1.181 -15.754 1.00 63.91 81 THR A C 1
ATOM 693 O O . THR A 1 81 ? 8.129 2.268 -15.345 1.00 63.91 81 THR A O 1
#